Protein AF-K4C0H5-F1 (afdb_monomer)

Solvent-accessible surface area (backbone atoms only — not comparable to full-atom values): 3178 Å² total; per-residue (Å²): 140,77,79,94,75,75,73,91,62,88,66,95,60,97,42,66,65,60,52,49,51,48,38,63,71,65,39,60,80,68,52,55,66,72,57,54,52,51,50,59,58,54,70,73,51,87,130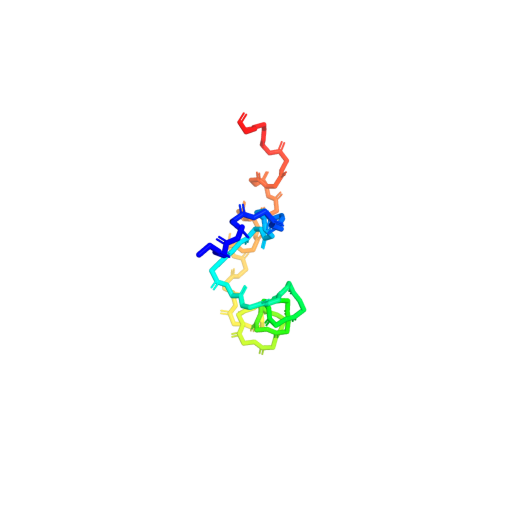

Mean predicted aligned error: 7.99 Å

Nearest PDB structures (foldseek):
  5kva-assembly1_A  TM=9.904E-01  e=7.682E-02  Sorghum bicolor
  8xdr-assembly1_B  TM=9.710E-01  e=1.030E-01  Lycoris aurea
  8z8p-assembly1_D-2  TM=8.856E-01  e=8.894E-02  Narcissus aff. pseudonarcissus MK-2014

Foldseek 3Di:
DDPPDDDPLVDDDPDPVVVVCCCVPPNVVPDDVVVVVVVVVCVPPDD

Radius of gyration: 14.4 Å; Cα contacts (8 Å, |Δi|>4): 11; chains: 1; bounding box: 44×16×24 Å

Sequence (47 aa):
MASLSNSISKGLLHSPELREYMLETFVYPREPELLKEIRLITSNNPR

Organism: Solanum lycopersicum (NCBI:txid4081)

Structure (mmCIF, N/CA/C/O backbone):
data_AF-K4C0H5-F1
#
_entry.id   AF-K4C0H5-F1
#
loop_
_atom_site.group_PDB
_atom_site.id
_atom_site.type_symbol
_atom_site.label_atom_id
_atom_site.label_alt_id
_atom_site.label_comp_id
_atom_site.label_asym_id
_atom_site.label_entity_id
_atom_site.label_seq_id
_atom_site.pdbx_PDB_ins_code
_atom_site.Cartn_x
_atom_site.Cartn_y
_atom_site.Cartn_z
_atom_site.occupancy
_atom_site.B_iso_or_equiv
_atom_site.auth_seq_id
_atom_site.auth_comp_id
_atom_site.auth_asym_id
_atom_site.auth_atom_id
_atom_site.pdbx_PDB_model_num
AT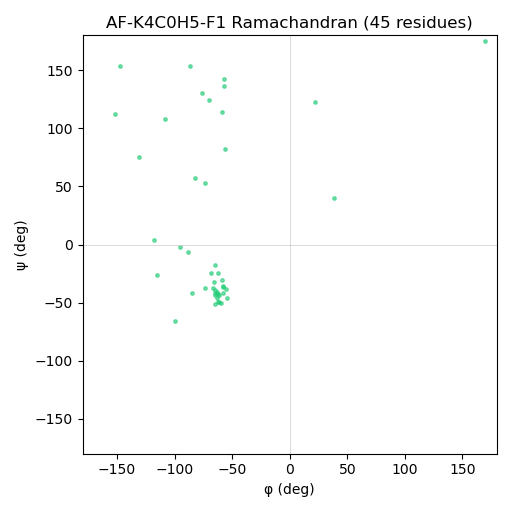OM 1 N N . MET A 1 1 ? 32.672 -2.738 -8.291 1.00 42.00 1 MET A N 1
ATOM 2 C CA . MET A 1 1 ? 32.574 -1.307 -7.933 1.00 42.00 1 MET A CA 1
ATOM 3 C C . MET A 1 1 ? 31.261 -0.756 -8.483 1.00 42.00 1 MET A C 1
ATOM 5 O O . MET A 1 1 ? 31.270 -0.081 -9.500 1.00 42.00 1 MET A O 1
ATOM 9 N N . ALA A 1 2 ? 30.125 -1.095 -7.869 1.00 44.66 2 ALA A N 1
ATOM 10 C CA . ALA A 1 2 ? 28.857 -0.433 -8.171 1.00 44.66 2 ALA A CA 1
ATOM 11 C C . ALA A 1 2 ? 28.536 0.439 -6.960 1.00 44.66 2 ALA A C 1
ATOM 13 O O . ALA A 1 2 ? 28.294 -0.074 -5.869 1.00 44.66 2 ALA A O 1
ATOM 14 N N . SER A 1 3 ? 28.676 1.748 -7.144 1.00 46.19 3 SER A N 1
ATOM 15 C CA . SER A 1 3 ? 28.396 2.748 -6.123 1.00 46.19 3 SER A CA 1
ATOM 16 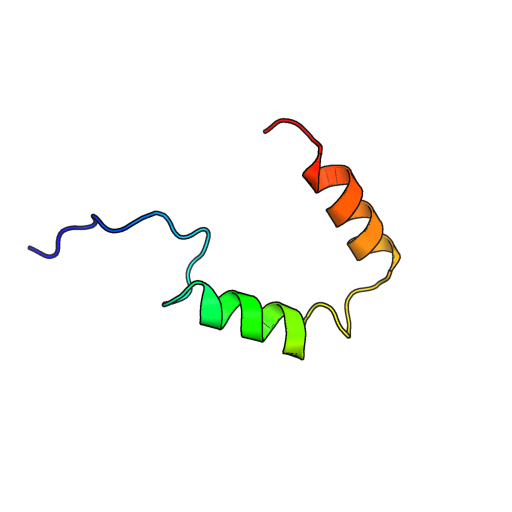C C . SER A 1 3 ? 26.938 2.617 -5.690 1.00 46.19 3 SER A C 1
ATOM 18 O O . SER A 1 3 ? 26.033 2.859 -6.486 1.00 46.19 3 SER A O 1
ATOM 20 N N . LEU A 1 4 ? 26.712 2.231 -4.432 1.00 53.62 4 LEU A N 1
ATOM 21 C CA . LEU A 1 4 ? 25.412 2.238 -3.756 1.00 53.62 4 LEU A CA 1
ATOM 22 C C . LEU A 1 4 ? 25.025 3.691 -3.421 1.00 53.62 4 LEU A C 1
ATOM 24 O O . LEU A 1 4 ? 24.798 4.054 -2.273 1.00 53.62 4 LEU A O 1
ATOM 28 N N . SER A 1 5 ? 25.047 4.559 -4.427 1.00 62.06 5 SER A N 1
ATOM 29 C CA . SER A 1 5 ? 24.729 5.974 -4.302 1.00 62.06 5 SER A CA 1
ATOM 30 C C . SER A 1 5 ? 23.733 6.345 -5.388 1.00 62.06 5 SER A C 1
ATOM 32 O O . SER A 1 5 ? 24.074 6.973 -6.386 1.00 62.06 5 SER A O 1
ATOM 34 N N . ASN A 1 6 ? 22.483 5.950 -5.200 1.00 51.44 6 ASN A N 1
ATOM 35 C CA . ASN A 1 6 ? 21.395 6.767 -5.701 1.00 51.44 6 ASN A CA 1
ATOM 36 C C . ASN A 1 6 ? 20.185 6.531 -4.811 1.00 51.44 6 ASN A C 1
ATOM 38 O O . ASN A 1 6 ? 19.714 5.407 -4.729 1.00 51.44 6 ASN A O 1
ATOM 42 N N . SER A 1 7 ? 19.829 7.585 -4.073 1.00 53.19 7 SER A N 1
ATOM 43 C CA . SER A 1 7 ? 18.662 7.777 -3.208 1.00 53.19 7 SER A CA 1
ATOM 44 C C . SER A 1 7 ? 17.959 6.516 -2.687 1.00 53.19 7 SER A C 1
ATOM 46 O O . SER A 1 7 ? 17.396 5.720 -3.429 1.00 53.19 7 SER A O 1
ATOM 48 N N . ILE A 1 8 ? 17.875 6.407 -1.358 1.00 52.94 8 ILE A N 1
ATOM 49 C CA . ILE A 1 8 ? 16.881 5.585 -0.657 1.00 52.94 8 ILE A CA 1
ATOM 50 C C . ILE A 1 8 ? 15.492 6.048 -1.130 1.00 52.94 8 ILE A C 1
ATOM 52 O O . ILE A 1 8 ? 14.836 6.885 -0.511 1.00 52.94 8 ILE A O 1
ATOM 56 N N . SER A 1 9 ? 15.045 5.562 -2.279 1.00 57.19 9 SER A N 1
ATOM 57 C CA . SER A 1 9 ? 13.802 5.928 -2.943 1.00 57.19 9 SER A CA 1
ATOM 58 C C . SER A 1 9 ? 12.666 5.136 -2.303 1.00 57.19 9 SER A C 1
ATOM 60 O O . SER A 1 9 ? 11.959 4.375 -2.938 1.00 57.19 9 SER A O 1
ATOM 62 N N . LYS A 1 10 ? 12.511 5.286 -0.981 1.00 65.00 10 LYS A N 1
ATOM 63 C CA . LYS A 1 10 ? 11.416 4.747 -0.158 1.00 65.00 10 LYS A CA 1
ATOM 64 C C . LYS A 1 10 ? 10.938 3.323 -0.543 1.00 65.00 10 LYS A C 1
ATOM 66 O O . LYS A 1 10 ? 9.728 3.090 -0.513 1.00 65.00 10 LYS A O 1
ATOM 71 N N . GLY A 1 11 ? 11.805 2.370 -0.894 1.00 69.19 11 GLY A N 1
ATOM 72 C CA . GLY A 1 11 ? 11.343 1.019 -1.237 1.00 69.19 11 GLY A CA 1
ATOM 73 C C . GLY A 1 11 ? 12.385 0.084 -1.849 1.00 69.19 11 GLY A C 1
ATOM 74 O O . GLY A 1 11 ? 13.512 0.483 -2.113 1.00 69.19 11 GLY A O 1
ATOM 75 N N . LEU A 1 12 ? 11.970 -1.174 -2.051 1.00 86.19 12 LEU A N 1
ATOM 76 C CA . LEU A 1 12 ? 12.744 -2.256 -2.686 1.00 86.19 12 LEU A CA 1
ATOM 77 C C . LEU A 1 12 ? 12.575 -2.311 -4.216 1.00 86.19 12 LEU A C 1
ATOM 79 O O . LEU A 1 12 ? 13.192 -3.144 -4.875 1.00 86.19 12 LEU A O 1
ATOM 83 N N . LEU A 1 13 ? 11.684 -1.490 -4.775 1.00 87.06 13 LEU A N 1
ATOM 84 C CA . LEU A 1 13 ? 11.337 -1.535 -6.193 1.00 87.06 13 LEU A CA 1
ATOM 85 C C . LEU A 1 13 ? 12.286 -0.678 -7.027 1.00 87.06 13 LEU A C 1
ATOM 87 O O . LEU A 1 13 ? 12.835 0.309 -6.548 1.00 87.06 13 LEU A O 1
ATOM 91 N N . HIS A 1 14 ? 12.427 -1.060 -8.297 1.00 86.12 14 HIS A N 1
ATOM 92 C CA . HIS A 1 14 ? 13.346 -0.434 -9.249 1.00 86.12 14 HIS A CA 1
ATOM 93 C C . HIS A 1 14 ? 13.080 1.065 -9.466 1.00 86.12 14 HIS A C 1
ATOM 95 O O . HIS A 1 14 ? 14.015 1.813 -9.739 1.00 86.12 14 HIS A O 1
ATOM 101 N N . SER A 1 15 ? 11.826 1.516 -9.356 1.00 87.44 15 SER A N 1
ATOM 102 C CA . SER A 1 15 ? 11.482 2.932 -9.498 1.00 87.44 15 SER A CA 1
ATOM 103 C C . SER A 1 15 ? 10.297 3.337 -8.606 1.00 87.44 15 SER A C 1
ATOM 105 O O . SER A 1 15 ? 9.463 2.488 -8.257 1.00 87.44 15 SER A O 1
ATOM 107 N N . PRO A 1 16 ? 10.202 4.621 -8.209 1.00 88.12 16 PRO A N 1
ATOM 108 C CA . PRO A 1 16 ? 9.067 5.133 -7.444 1.00 88.12 16 PRO A CA 1
ATOM 109 C C . PRO A 1 16 ? 7.755 5.107 -8.241 1.00 88.12 16 PRO A C 1
ATOM 111 O O . PRO A 1 16 ? 6.711 4.837 -7.655 1.00 88.12 16 PRO A O 1
ATOM 114 N N . GLU A 1 17 ? 7.802 5.290 -9.561 1.00 92.25 17 GLU A N 1
ATOM 115 C CA . GLU A 1 17 ? 6.628 5.229 -10.442 1.00 92.25 17 GLU A CA 1
ATOM 116 C C . GLU A 1 17 ? 6.037 3.818 -10.470 1.00 92.25 17 GLU A C 1
ATOM 118 O O . GLU A 1 17 ? 4.821 3.655 -10.418 1.00 92.25 17 GLU A O 1
ATOM 123 N N . LEU A 1 18 ? 6.886 2.779 -10.483 1.00 91.38 18 LEU A N 1
ATOM 124 C CA . LEU A 1 18 ? 6.423 1.393 -10.403 1.00 91.38 18 LEU A CA 1
ATOM 125 C C . LEU A 1 18 ? 5.710 1.126 -9.073 1.00 91.38 18 LEU A C 1
ATOM 127 O O . LEU A 1 18 ? 4.675 0.462 -9.041 1.00 91.38 18 LEU A O 1
ATOM 131 N N . ARG A 1 19 ? 6.240 1.664 -7.970 1.00 92.75 19 ARG A N 1
ATOM 132 C CA . ARG A 1 19 ? 5.595 1.561 -6.658 1.00 92.75 19 ARG A CA 1
ATOM 133 C C . ARG A 1 19 ? 4.230 2.248 -6.657 1.00 92.75 19 ARG A C 1
ATOM 135 O O . ARG A 1 19 ? 3.268 1.655 -6.178 1.00 92.75 19 ARG A O 1
ATOM 142 N N . GLU A 1 20 ? 4.157 3.482 -7.144 1.00 93.62 20 GLU A N 1
ATOM 143 C CA . GLU A 1 20 ? 2.917 4.260 -7.179 1.00 93.62 20 GLU A CA 1
ATOM 144 C C . GLU A 1 20 ? 1.871 3.588 -8.069 1.00 93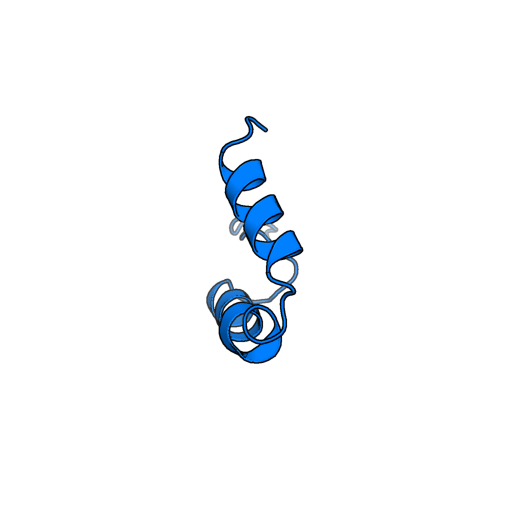.62 20 GLU A 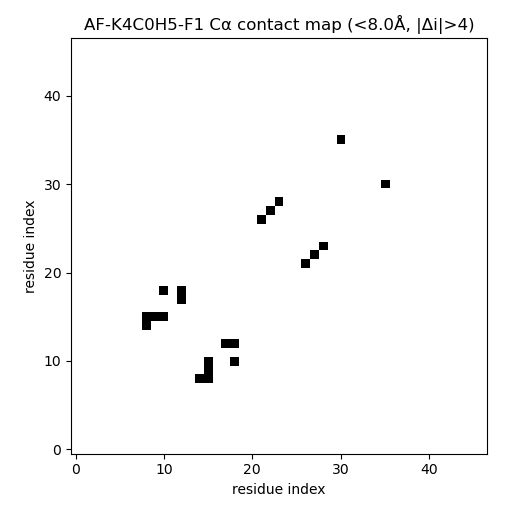C 1
ATOM 146 O O . GLU A 1 20 ? 0.757 3.346 -7.614 1.00 93.62 20 GLU A O 1
ATOM 151 N N . TYR A 1 21 ? 2.262 3.133 -9.263 1.00 95.94 21 TYR A N 1
ATOM 152 C CA . TYR A 1 21 ? 1.396 2.350 -10.141 1.00 95.94 21 TYR A CA 1
ATOM 153 C C . TYR A 1 21 ? 0.817 1.119 -9.435 1.00 95.94 21 TYR A C 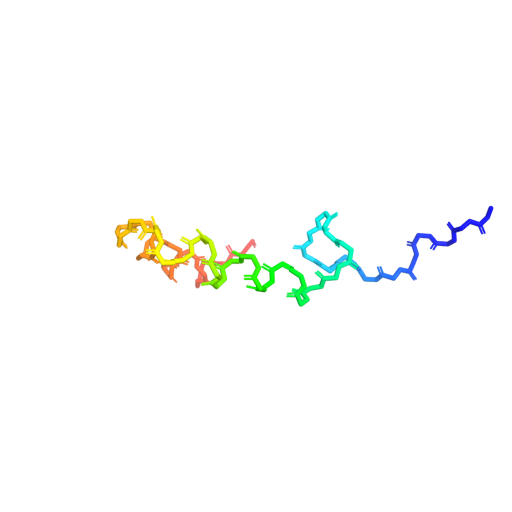1
ATOM 155 O O . TYR A 1 21 ? -0.386 0.870 -9.518 1.00 95.94 21 TYR A O 1
ATOM 163 N N . MET A 1 22 ? 1.643 0.354 -8.710 1.00 95.31 22 MET A N 1
ATOM 164 C CA . MET A 1 22 ? 1.159 -0.822 -7.982 1.00 95.31 22 MET A CA 1
ATOM 165 C C . MET A 1 22 ? 0.179 -0.454 -6.864 1.00 95.31 22 MET A C 1
ATOM 167 O O . MET A 1 22 ? -0.827 -1.145 -6.690 1.00 95.31 22 MET A O 1
ATOM 171 N N . LEU A 1 23 ? 0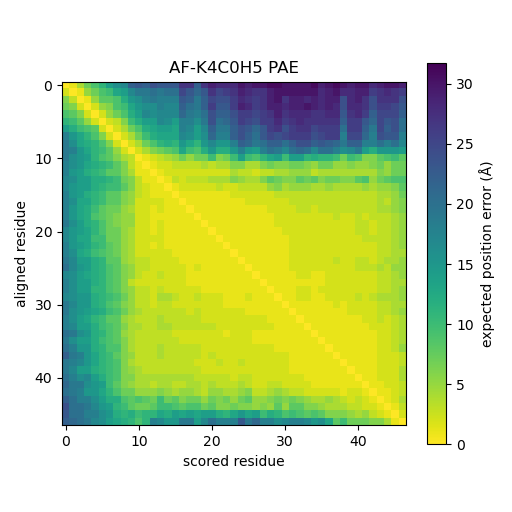.461 0.615 -6.114 1.00 95.44 23 LEU A N 1
ATOM 172 C CA . LEU A 1 23 ? -0.397 1.076 -5.025 1.00 95.44 23 LEU A CA 1
ATOM 173 C C . LEU A 1 23 ? -1.759 1.541 -5.549 1.00 95.44 23 LEU A C 1
ATOM 175 O O . LEU A 1 23 ? -2.781 1.038 -5.088 1.00 95.44 23 LEU A O 1
ATOM 179 N N . GLU A 1 24 ? -1.767 2.421 -6.548 1.00 97.62 24 GLU A N 1
ATOM 180 C CA . GLU A 1 24 ? -2.988 2.976 -7.141 1.00 97.62 24 GLU A CA 1
ATOM 181 C C . GLU A 1 24 ? -3.817 1.915 -7.874 1.00 97.62 24 GLU A C 1
ATOM 183 O O . GLU A 1 24 ? -5.043 1.921 -7.809 1.00 97.62 24 GLU A O 1
ATOM 188 N N . THR A 1 25 ? -3.163 0.965 -8.548 1.00 97.81 25 THR A N 1
ATOM 189 C CA . THR A 1 25 ? -3.870 -0.020 -9.381 1.00 97.81 25 THR A CA 1
ATOM 190 C C . THR A 1 25 ? -4.363 -1.222 -8.581 1.00 97.81 25 THR A C 1
ATOM 192 O O . THR A 1 25 ? -5.466 -1.716 -8.818 1.00 97.81 25 THR A O 1
ATOM 195 N N . PHE A 1 26 ? -3.555 -1.738 -7.649 1.00 97.38 26 PHE A N 1
ATOM 196 C CA . PHE A 1 26 ? -3.825 -3.034 -7.012 1.00 97.38 26 PHE A CA 1
ATOM 197 C C . PHE A 1 26 ? -4.110 -2.952 -5.515 1.00 97.38 26 PHE A C 1
ATOM 199 O O . PHE A 1 26 ? -4.791 -3.840 -4.998 1.00 97.38 26 PHE A O 1
ATOM 206 N N . VAL A 1 27 ? -3.598 -1.933 -4.816 1.00 96.19 27 VAL A N 1
ATOM 207 C CA . VAL A 1 27 ? -3.669 -1.862 -3.350 1.00 96.19 27 VAL A CA 1
ATOM 208 C C . VAL A 1 27 ? -4.804 -0.956 -2.894 1.00 96.19 27 VAL A C 1
ATOM 210 O O . VAL A 1 27 ? -5.767 -1.458 -2.326 1.00 96.19 27 VAL A O 1
ATOM 213 N N . TYR A 1 28 ? -4.742 0.348 -3.169 1.00 97.38 28 TYR A N 1
ATOM 214 C CA . TYR A 1 28 ? -5.728 1.319 -2.683 1.00 97.38 28 TYR A CA 1
ATOM 215 C C . TYR A 1 28 ? -7.176 1.027 -3.102 1.00 97.38 28 TYR A C 1
ATOM 217 O O . TYR A 1 28 ? -8.053 1.196 -2.259 1.00 97.38 28 TYR A O 1
ATOM 225 N N . PRO A 1 29 ? -7.474 0.496 -4.308 1.00 98.25 29 PRO A N 1
ATOM 226 C CA . PRO A 1 29 ? -8.847 0.126 -4.664 1.00 98.25 29 PRO A CA 1
ATOM 227 C C . PRO A 1 29 ? -9.429 -1.012 -3.815 1.00 98.25 29 PRO A C 1
ATOM 229 O O . PRO A 1 29 ? -10.637 -1.234 -3.822 1.00 98.25 29 PRO A O 1
ATOM 232 N N . ARG A 1 30 ? -8.571 -1.778 -3.135 1.00 97.75 30 ARG A N 1
ATOM 233 C CA . ARG A 1 30 ? -8.944 -2.927 -2.300 1.00 97.75 30 ARG A CA 1
ATOM 234 C C . ARG A 1 30 ? -8.568 -2.723 -0.832 1.00 97.75 30 ARG A C 1
ATOM 236 O O . ARG A 1 30 ? -8.727 -3.647 -0.037 1.00 97.75 30 ARG A O 1
ATOM 243 N N . GLU A 1 31 ? -8.049 -1.551 -0.476 1.00 98.19 31 GLU A N 1
ATOM 244 C CA . GLU A 1 31 ? -7.703 -1.196 0.897 1.00 98.19 31 GLU A CA 1
ATOM 245 C C . GLU A 1 31 ? -9.007 -1.023 1.698 1.00 98.19 31 GLU A C 1
ATOM 247 O O . GLU A 1 31 ? -9.865 -0.238 1.298 1.00 98.19 31 GLU A O 1
ATOM 252 N N . PRO 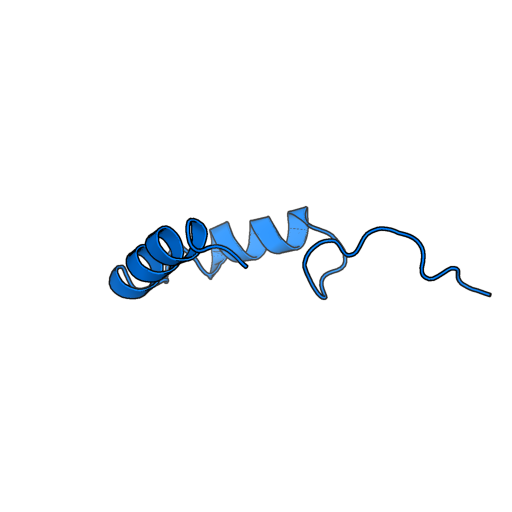A 1 32 ? -9.195 -1.736 2.824 1.00 98.25 32 PRO A N 1
ATOM 253 C CA . PRO A 1 32 ? -10.303 -1.465 3.734 1.00 98.25 32 PRO A CA 1
ATOM 254 C C . PRO A 1 32 ? -10.275 -0.009 4.215 1.00 98.25 32 PRO A C 1
ATOM 256 O O . PRO A 1 32 ? -9.219 0.476 4.625 1.00 98.25 32 PRO A O 1
ATOM 259 N N . GLU A 1 33 ? -11.428 0.668 4.250 1.00 97.81 33 GLU A N 1
ATOM 260 C CA . GLU A 1 33 ? -11.500 2.096 4.621 1.00 97.81 33 GLU A CA 1
ATOM 261 C C . GLU A 1 33 ? -10.871 2.390 5.995 1.00 97.81 33 GLU A C 1
ATOM 263 O O . GLU A 1 33 ? -10.120 3.351 6.130 1.00 97.81 33 GLU A O 1
ATOM 268 N N . LEU A 1 34 ? -11.039 1.501 6.984 1.00 98.00 34 LEU A N 1
ATOM 269 C CA . LEU A 1 34 ? -10.392 1.644 8.298 1.00 98.00 34 LEU A CA 1
ATOM 270 C C . LEU A 1 34 ? -8.854 1.710 8.211 1.00 98.00 34 LEU A C 1
ATOM 272 O O . LEU A 1 34 ? -8.218 2.445 8.963 1.00 98.00 34 LEU A O 1
ATOM 276 N N . LEU A 1 35 ? -8.230 0.958 7.296 1.00 97.69 35 LEU A N 1
ATOM 277 C CA . LEU A 1 35 ? -6.773 0.991 7.116 1.00 97.69 35 LEU A CA 1
ATOM 278 C C . LEU A 1 35 ? -6.321 2.274 6.415 1.00 97.69 35 LEU A C 1
ATOM 280 O O . LEU A 1 35 ? -5.303 2.855 6.798 1.00 97.69 35 LEU A O 1
ATOM 284 N N . LYS A 1 36 ? -7.108 2.757 5.454 1.00 96.88 36 LYS A N 1
ATOM 285 C CA . LYS A 1 36 ? -6.882 4.045 4.795 1.00 96.88 36 LYS A CA 1
ATOM 286 C C . LYS A 1 36 ? -6.968 5.207 5.786 1.00 96.88 36 LYS A C 1
ATOM 288 O O . LYS A 1 36 ? -6.103 6.082 5.772 1.00 96.88 36 LYS A O 1
ATOM 293 N N . GLU A 1 37 ? -7.949 5.191 6.686 1.00 96.81 37 GLU A N 1
ATOM 294 C CA . GLU A 1 37 ? -8.076 6.164 7.778 1.00 96.81 37 GLU A CA 1
ATOM 295 C C . GLU A 1 37 ? -6.844 6.146 8.695 1.00 96.81 37 GLU A C 1
ATOM 297 O O . GLU A 1 37 ? -6.218 7.187 8.911 1.00 96.81 37 GLU A O 1
ATOM 302 N N . ILE A 1 38 ? -6.425 4.964 9.166 1.00 96.75 38 ILE A N 1
ATOM 303 C CA . ILE A 1 38 ? -5.218 4.807 9.997 1.00 96.75 38 ILE A CA 1
ATOM 304 C C . ILE A 1 38 ? -3.976 5.331 9.270 1.00 96.75 38 ILE A C 1
ATOM 306 O O . ILE A 1 38 ? -3.145 6.017 9.875 1.00 96.75 38 ILE A O 1
ATOM 310 N N . ARG A 1 39 ? -3.839 5.046 7.971 1.00 95.12 39 ARG A N 1
ATOM 311 C CA . ARG A 1 39 ? -2.729 5.530 7.145 1.00 95.12 39 ARG A CA 1
ATOM 312 C C . ARG A 1 39 ? -2.705 7.056 7.079 1.00 95.12 39 ARG A C 1
ATOM 314 O O . ARG A 1 39 ? -1.630 7.640 7.223 1.00 95.12 39 ARG A O 1
ATOM 321 N N . LEU A 1 40 ? -3.854 7.708 6.902 1.00 94.94 40 LEU A N 1
ATOM 322 C CA . LEU A 1 40 ? -3.962 9.172 6.896 1.00 94.94 40 LEU A CA 1
ATOM 323 C C . LEU A 1 40 ? -3.604 9.778 8.259 1.00 94.94 40 LEU A C 1
ATOM 325 O O . LEU A 1 40 ? -2.832 10.733 8.311 1.00 94.94 40 LEU A O 1
ATOM 329 N N . ILE A 1 41 ? -4.085 9.188 9.357 1.00 95.00 41 ILE A N 1
ATOM 330 C CA . ILE A 1 41 ? -3.758 9.631 10.722 1.00 95.00 41 ILE A CA 1
ATOM 331 C C . ILE A 1 41 ? -2.251 9.504 10.978 1.00 95.00 41 ILE A C 1
ATOM 333 O O . ILE A 1 41 ? -1.595 10.460 11.393 1.00 95.00 41 ILE A O 1
ATOM 337 N N . THR A 1 42 ? -1.680 8.339 10.668 1.00 94.50 42 THR A N 1
ATOM 338 C CA . THR A 1 42 ? -0.261 8.039 10.916 1.00 94.50 42 THR A CA 1
ATOM 339 C C . THR A 1 42 ? 0.669 8.871 10.032 1.00 94.50 42 THR A C 1
ATOM 341 O O . THR A 1 42 ? 1.807 9.129 10.413 1.00 94.50 42 THR A O 1
ATOM 344 N N . SER A 1 43 ? 0.197 9.348 8.876 1.00 91.19 43 SER A N 1
ATOM 345 C CA . SER A 1 43 ? 0.991 10.205 7.984 1.00 91.19 43 SER A CA 1
ATOM 346 C C . SER A 1 43 ? 1.396 11.535 8.631 1.00 91.19 43 SER A C 1
ATOM 348 O O . SER A 1 43 ? 2.414 12.104 8.244 1.00 91.19 43 SER A O 1
ATOM 350 N N . ASN A 1 44 ? 0.638 11.996 9.631 1.00 86.50 44 ASN A N 1
ATOM 351 C CA . ASN A 1 44 ? 0.913 13.218 10.390 1.00 86.50 44 ASN A CA 1
ATOM 352 C C . ASN A 1 44 ? 1.687 12.960 11.693 1.00 86.50 44 ASN A C 1
ATOM 354 O O . ASN A 1 44 ? 2.000 13.904 12.417 1.00 86.50 44 ASN A O 1
ATOM 358 N N . ASN A 1 45 ? 1.979 11.698 12.018 1.00 87.12 45 ASN A N 1
ATOM 359 C CA . ASN A 1 45 ? 2.719 11.356 13.223 1.00 87.12 45 ASN A CA 1
ATOM 360 C C . ASN A 1 45 ? 4.219 11.656 13.026 1.00 87.12 45 ASN A C 1
ATOM 362 O O . ASN A 1 45 ? 4.788 11.215 12.019 1.00 87.12 45 ASN A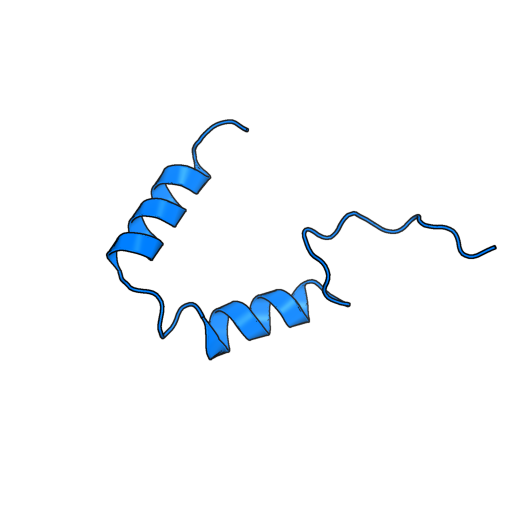 O 1
ATOM 366 N N . PRO A 1 46 ? 4.884 12.373 13.955 1.00 83.19 46 PRO A N 1
ATOM 367 C CA . PRO A 1 46 ? 6.331 12.548 13.901 1.00 83.19 46 PRO A CA 1
ATOM 368 C C . PRO A 1 46 ? 7.040 11.185 13.891 1.00 83.19 46 PRO A C 1
ATOM 370 O O . PRO A 1 46 ? 6.587 10.226 14.518 1.00 83.19 46 PRO A O 1
ATOM 373 N N . ARG A 1 47 ? 8.123 11.104 13.115 1.00 65.88 47 ARG A N 1
ATOM 374 C CA . ARG A 1 47 ? 8.931 9.892 12.934 1.00 65.88 47 ARG A CA 1
ATOM 375 C C . ARG A 1 47 ? 9.997 9.744 14.002 1.00 65.88 47 ARG A C 1
ATOM 377 O O . ARG A 1 47 ? 10.560 10.788 14.396 1.00 65.88 47 ARG A O 1
#

Secondary structure (DSSP, 8-state):
-----S---SSSSS-HHHHHHHIIIIIGGGS-HHHHHHHHHHHTS--

pLDDT: mean 83.94, std 17.73, range [42.0, 98.25]